Protein AF-A0A254TJ53-F1 (afdb_monomer)

Structure (mmCIF, N/CA/C/O backbone):
data_AF-A0A254TJ53-F1
#
_entry.id   AF-A0A254TJ53-F1
#
loop_
_atom_site.group_PDB
_atom_site.id
_atom_site.type_symbol
_atom_site.label_atom_id
_atom_site.label_alt_id
_atom_site.label_comp_id
_atom_site.label_asym_id
_atom_site.label_entity_id
_atom_site.label_seq_id
_atom_site.pdbx_PDB_ins_code
_atom_site.Cartn_x
_atom_site.Cartn_y
_atom_site.Cartn_z
_atom_site.occupancy
_atom_site.B_iso_or_equiv
_atom_site.auth_seq_id
_atom_site.auth_comp_id
_atom_site.auth_asym_id
_atom_site.auth_atom_id
_atom_site.pdbx_PDB_model_num
ATOM 1 N N . MET A 1 1 ? -28.689 12.570 9.966 1.00 56.94 1 MET A N 1
ATOM 2 C CA . MET A 1 1 ? -28.115 11.226 9.707 1.00 56.94 1 MET A CA 1
ATOM 3 C C . MET A 1 1 ? -26.583 11.237 9.602 1.00 56.94 1 MET A C 1
ATOM 5 O O . MET A 1 1 ? -25.967 10.244 9.959 1.00 56.94 1 MET A O 1
ATOM 9 N N . GLU A 1 2 ? -25.954 12.352 9.210 1.00 54.19 2 GLU A N 1
ATOM 10 C CA . GLU A 1 2 ? -24.495 12.470 8.998 1.00 54.19 2 GLU A CA 1
ATOM 11 C C . GLU A 1 2 ? -23.626 12.527 10.279 1.00 54.19 2 GLU A C 1
ATOM 13 O O . GLU A 1 2 ? -22.423 12.310 10.219 1.00 54.19 2 GLU A O 1
ATOM 18 N N . HIS A 1 3 ? -24.219 12.762 11.456 1.00 59.28 3 HIS A N 1
ATOM 19 C CA . HIS A 1 3 ? -23.491 12.925 12.730 1.00 59.28 3 HIS A CA 1
ATOM 20 C C . HIS A 1 3 ? -23.645 11.751 13.719 1.00 59.28 3 HIS A C 1
ATOM 22 O O . HIS A 1 3 ? -23.256 11.863 14.879 1.00 59.28 3 HIS A O 1
ATOM 28 N N . SER A 1 4 ? -24.198 10.607 13.297 1.00 76.31 4 SER A N 1
ATOM 29 C CA . SER A 1 4 ? -24.271 9.434 14.183 1.00 76.31 4 SER A CA 1
ATOM 30 C C . SER A 1 4 ? -22.874 8.817 14.385 1.00 76.31 4 SER A C 1
ATOM 32 O O . SER A 1 4 ? -22.154 8.633 13.398 1.00 76.31 4 SER A O 1
ATOM 34 N N . PRO A 1 5 ? -22.476 8.431 15.615 1.00 77.31 5 PRO A N 1
ATOM 35 C CA . PRO A 1 5 ? -21.193 7.766 15.872 1.00 77.31 5 PRO A CA 1
ATOM 36 C C . PRO A 1 5 ? -21.005 6.480 15.046 1.00 77.31 5 PRO A C 1
ATOM 38 O O . PRO A 1 5 ? -19.883 6.127 14.688 1.00 77.31 5 PRO A O 1
ATOM 41 N N . ALA A 1 6 ? -22.091 5.813 14.648 1.00 81.69 6 ALA A N 1
ATOM 42 C CA . ALA A 1 6 ? -22.025 4.672 13.736 1.00 81.69 6 ALA A CA 1
ATOM 43 C C . ALA A 1 6 ? -21.566 5.070 12.317 1.00 81.69 6 ALA A C 1
ATOM 45 O O . ALA A 1 6 ? -20.768 4.361 11.698 1.00 81.69 6 ALA A O 1
ATOM 46 N N . TYR A 1 7 ? -22.019 6.224 11.813 1.00 85.00 7 TYR A N 1
ATOM 47 C CA . TYR A 1 7 ? -21.654 6.732 10.488 1.00 85.00 7 TYR A CA 1
ATOM 48 C C . TYR A 1 7 ? -20.174 7.123 10.419 1.00 85.00 7 TYR A C 1
ATOM 50 O O . TYR A 1 7 ? -19.484 6.760 9.467 1.00 85.00 7 TYR A O 1
ATOM 58 N N . THR A 1 8 ? -19.640 7.785 11.450 1.00 83.44 8 THR A N 1
ATOM 59 C CA . THR A 1 8 ? -18.220 8.178 11.484 1.00 83.44 8 THR A CA 1
ATOM 60 C C . THR A 1 8 ? -17.289 6.963 11.538 1.00 83.44 8 THR A C 1
ATOM 62 O O . THR A 1 8 ? -16.261 6.936 10.854 1.00 83.44 8 THR A O 1
ATOM 65 N N . ILE A 1 9 ? -17.665 5.912 12.275 1.00 82.19 9 ILE A N 1
ATOM 66 C CA . ILE A 1 9 ? -16.930 4.638 12.310 1.00 82.19 9 ILE A CA 1
ATOM 67 C C . ILE A 1 9 ? -16.982 3.940 10.946 1.00 82.19 9 ILE A C 1
ATOM 69 O O . ILE A 1 9 ? -15.947 3.469 10.458 1.00 82.19 9 ILE A O 1
ATOM 73 N N . ALA A 1 10 ? -18.160 3.881 10.319 1.00 82.56 10 ALA A N 1
ATOM 74 C CA . ALA A 1 10 ? -18.329 3.292 8.993 1.00 82.56 10 ALA A CA 1
ATOM 75 C C . ALA A 1 10 ? -17.495 4.041 7.941 1.00 82.56 10 ALA A C 1
ATOM 77 O O . ALA A 1 10 ? -16.713 3.415 7.221 1.00 82.56 10 ALA A O 1
ATOM 78 N N . ARG A 1 11 ? -17.560 5.377 7.930 1.00 83.25 11 ARG A N 1
ATOM 79 C CA . ARG A 1 11 ? -16.778 6.247 7.042 1.00 83.25 11 ARG A CA 1
ATOM 80 C C . ARG A 1 11 ? -15.274 6.012 7.193 1.00 83.25 11 ARG A C 1
ATOM 82 O O . ARG A 1 11 ? -14.613 5.693 6.209 1.00 83.25 11 ARG A O 1
ATOM 89 N N . ARG A 1 12 ? -14.740 6.023 8.421 1.00 80.25 12 ARG A N 1
ATOM 90 C CA . ARG A 1 12 ? -13.311 5.744 8.684 1.00 80.25 12 ARG A CA 1
ATOM 91 C C . ARG A 1 12 ? -12.874 4.338 8.260 1.00 80.25 12 ARG A C 1
ATOM 93 O O . ARG A 1 12 ? -11.697 4.108 7.977 1.00 80.25 12 ARG A O 1
ATOM 100 N N . ARG A 1 13 ? -13.771 3.346 8.285 1.00 79.62 13 ARG A N 1
ATOM 101 C CA . ARG A 1 13 ? -13.475 1.995 7.771 1.00 79.62 13 ARG A CA 1
ATOM 102 C C . ARG A 1 13 ? -13.408 1.989 6.243 1.00 79.62 13 ARG A C 1
ATOM 104 O O . ARG A 1 13 ? -12.529 1.332 5.693 1.00 79.62 13 ARG A O 1
ATOM 111 N N . VAL A 1 14 ? -14.302 2.713 5.575 1.00 83.06 14 VAL A N 1
ATOM 112 C CA . VAL A 1 14 ? -14.332 2.825 4.110 1.00 83.06 14 VAL A CA 1
ATOM 113 C C . VAL A 1 14 ? -13.133 3.621 3.591 1.00 83.06 14 VAL A C 1
ATOM 115 O O . VAL A 1 14 ? -12.432 3.128 2.713 1.00 83.06 14 VAL A O 1
ATOM 118 N N . GLU A 1 15 ? -12.822 4.774 4.185 1.00 82.31 15 GLU A N 1
ATOM 119 C CA . GLU A 1 15 ? -11.669 5.609 3.807 1.00 82.31 15 GLU A CA 1
ATOM 120 C C . GLU A 1 15 ? -10.346 4.834 3.896 1.00 82.31 15 GLU A C 1
ATOM 122 O O . GLU A 1 15 ? -9.548 4.871 2.963 1.00 82.31 15 GLU A O 1
ATOM 127 N N . ARG A 1 16 ? -10.144 4.034 4.955 1.00 79.69 16 ARG A N 1
ATOM 128 C CA . ARG A 1 16 ? -8.958 3.164 5.076 1.00 79.69 16 ARG A CA 1
ATOM 129 C C . ARG A 1 16 ? -8.871 2.114 3.968 1.00 79.69 16 ARG A C 1
ATOM 131 O O . ARG A 1 16 ? -7.795 1.889 3.42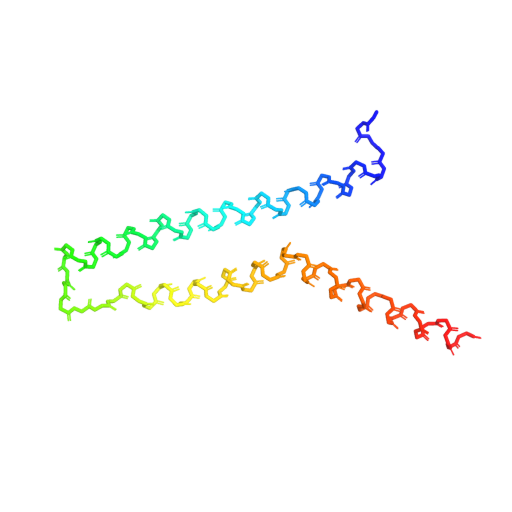0 1.00 79.69 16 ARG A O 1
ATOM 138 N N . LYS A 1 17 ? -9.997 1.488 3.609 1.00 79.25 17 LYS A N 1
ATOM 139 C CA . LYS A 1 17 ? -10.047 0.515 2.505 1.00 79.25 17 LYS A CA 1
ATOM 140 C C . LYS A 1 17 ? -9.755 1.172 1.155 1.00 79.25 17 LYS A C 1
ATOM 142 O O . LYS A 1 17 ? -9.044 0.587 0.343 1.00 79.25 17 LYS A O 1
ATOM 147 N N . ILE A 1 18 ? -10.293 2.368 0.914 1.00 82.31 18 ILE A N 1
ATOM 148 C CA . ILE A 1 18 ? -10.060 3.128 -0.321 1.00 82.31 18 ILE A CA 1
ATOM 149 C C . ILE A 1 18 ? -8.596 3.569 -0.406 1.00 82.31 18 ILE A C 1
ATOM 151 O O . ILE A 1 18 ? -7.962 3.332 -1.430 1.00 82.31 18 ILE A O 1
ATOM 155 N N . GLY A 1 19 ? -8.034 4.114 0.677 1.00 80.06 19 GLY A N 1
ATOM 156 C CA . GLY A 1 19 ? -6.627 4.518 0.735 1.00 80.06 19 GLY A CA 1
ATOM 157 C C . GLY A 1 19 ? -5.677 3.371 0.387 1.00 80.06 19 GLY A C 1
ATOM 158 O O . GLY A 1 19 ? -4.772 3.551 -0.427 1.00 80.06 19 GLY A O 1
ATOM 159 N N . PHE A 1 20 ? -5.936 2.166 0.906 1.00 82.00 20 PHE A N 1
ATOM 160 C CA . PHE A 1 20 ? -5.159 0.977 0.551 1.00 82.00 20 PHE A CA 1
ATOM 161 C C . PHE A 1 20 ? -5.311 0.570 -0.920 1.00 82.00 20 PHE A C 1
ATOM 163 O O . PHE A 1 20 ? -4.318 0.260 -1.573 1.00 82.00 20 PHE A O 1
ATOM 170 N N . ARG A 1 21 ? -6.534 0.599 -1.469 1.00 80.81 21 ARG A N 1
ATOM 171 C CA . ARG A 1 21 ? -6.769 0.290 -2.891 1.00 80.81 21 ARG A CA 1
ATOM 172 C C . ARG A 1 21 ? -6.019 1.245 -3.816 1.00 80.81 21 ARG A C 1
ATOM 174 O O . ARG A 1 21 ? -5.459 0.790 -4.806 1.00 80.81 21 ARG A O 1
ATOM 181 N N . ILE A 1 22 ? -5.977 2.534 -3.479 1.00 85.75 22 ILE A N 1
ATOM 182 C CA . ILE A 1 22 ? -5.208 3.532 -4.232 1.00 85.75 22 ILE A CA 1
ATOM 183 C C . ILE A 1 22 ? -3.713 3.206 -4.167 1.00 85.75 22 ILE A C 1
ATOM 185 O O . ILE A 1 22 ? -3.066 3.149 -5.207 1.00 85.75 22 ILE A O 1
ATOM 189 N N . HIS A 1 23 ? -3.174 2.917 -2.979 1.00 83.62 23 HIS A N 1
ATOM 190 C CA . HIS A 1 23 ? -1.763 2.537 -2.834 1.00 83.62 23 HIS A CA 1
ATOM 191 C C . HIS A 1 23 ? -1.416 1.278 -3.638 1.00 83.62 23 HIS A C 1
ATOM 193 O O . HIS A 1 23 ? -0.388 1.245 -4.309 1.00 83.62 23 HIS A O 1
ATOM 199 N N . LEU A 1 24 ? -2.287 0.265 -3.623 1.00 86.19 24 LEU A N 1
ATOM 200 C CA . LEU A 1 24 ? -2.115 -0.948 -4.421 1.00 86.19 24 LEU A CA 1
ATOM 201 C C . LEU A 1 24 ? -2.151 -0.650 -5.927 1.00 86.19 24 LEU A C 1
ATOM 203 O O . LE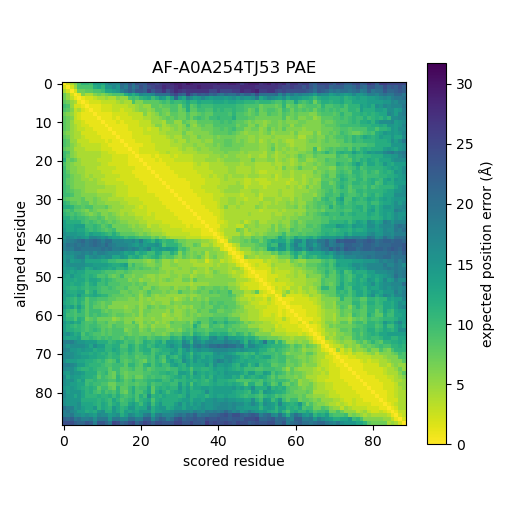U A 1 24 ? -1.312 -1.158 -6.666 1.00 86.19 24 LEU A O 1
ATOM 207 N N . ALA A 1 25 ? -3.086 0.186 -6.383 1.00 86.38 25 ALA A N 1
ATOM 208 C CA . ALA A 1 25 ? -3.185 0.575 -7.787 1.00 86.38 25 ALA A CA 1
ATOM 209 C C . ALA A 1 25 ? -1.935 1.336 -8.256 1.00 86.38 25 ALA A C 1
ATOM 211 O O . ALA A 1 25 ? -1.378 1.010 -9.302 1.00 86.38 25 ALA A O 1
ATOM 212 N N . VAL A 1 26 ? -1.452 2.293 -7.455 1.00 87.88 26 VAL A N 1
ATOM 213 C CA . VAL A 1 26 ? -0.209 3.030 -7.731 1.00 87.88 26 VAL A CA 1
ATOM 214 C C . VAL A 1 26 ? 0.985 2.079 -7.757 1.00 87.88 26 VAL A C 1
ATOM 216 O O . VAL A 1 26 ? 1.790 2.145 -8.681 1.00 87.88 26 VAL A O 1
ATOM 219 N N . TYR A 1 27 ? 1.079 1.151 -6.800 1.00 86.88 27 TYR A N 1
ATOM 220 C CA . TYR A 1 27 ? 2.141 0.148 -6.780 1.00 86.88 27 TYR A CA 1
ATOM 221 C C . TYR A 1 27 ? 2.139 -0.699 -8.057 1.00 86.88 27 TYR A C 1
ATOM 223 O O . TYR A 1 27 ? 3.180 -0.853 -8.689 1.00 86.88 27 TYR A O 1
ATOM 231 N N . LEU A 1 28 ? 0.985 -1.214 -8.484 1.00 87.25 28 LEU A N 1
ATOM 232 C CA . LEU A 1 28 ? 0.895 -2.000 -9.716 1.00 87.25 28 LEU A CA 1
ATOM 233 C C . LEU A 1 28 ? 1.262 -1.170 -10.952 1.00 87.25 28 LEU A C 1
ATOM 235 O O . LEU A 1 28 ? 2.020 -1.652 -11.794 1.00 87.25 28 LEU A O 1
ATOM 239 N N . ALA A 1 29 ? 0.787 0.074 -11.046 1.00 89.31 29 ALA A N 1
ATOM 240 C CA . ALA A 1 29 ? 1.091 0.960 -12.168 1.00 89.31 29 ALA A CA 1
ATOM 241 C C . ALA A 1 29 ? 2.596 1.267 -12.267 1.00 89.31 29 ALA A C 1
ATOM 243 O O . ALA A 1 29 ? 3.196 1.103 -13.330 1.00 89.31 29 ALA A O 1
ATOM 244 N N . VAL A 1 30 ? 3.225 1.641 -11.148 1.00 87.19 30 VAL A N 1
ATOM 245 C CA . VAL A 1 30 ? 4.657 1.974 -11.092 1.00 87.19 30 VAL A CA 1
ATOM 246 C C . VAL A 1 30 ? 5.524 0.749 -11.376 1.00 87.19 30 VAL A C 1
ATOM 248 O O . VAL A 1 30 ? 6.453 0.843 -12.173 1.00 87.19 30 VAL A O 1
ATOM 251 N N . ASN A 1 31 ? 5.218 -0.411 -10.786 1.00 86.19 31 ASN A N 1
ATOM 252 C CA . ASN A 1 31 ? 6.007 -1.624 -11.021 1.00 86.19 31 ASN A CA 1
ATOM 253 C C . ASN A 1 31 ? 5.851 -2.154 -12.446 1.00 86.19 31 ASN A C 1
ATOM 255 O O . ASN A 1 31 ? 6.839 -2.580 -13.036 1.00 86.19 31 ASN A O 1
ATOM 259 N N . THR A 1 32 ? 4.655 -2.059 -13.035 1.00 86.75 32 THR A N 1
ATOM 260 C CA . THR A 1 32 ? 4.462 -2.383 -14.458 1.00 86.75 32 THR A CA 1
ATOM 261 C C . THR A 1 32 ? 5.316 -1.463 -15.333 1.00 86.75 32 THR A C 1
ATOM 263 O O . THR A 1 32 ? 6.025 -1.944 -16.214 1.00 86.75 32 THR A O 1
ATOM 266 N N . GLY A 1 33 ? 5.331 -0.156 -15.044 1.00 87.94 33 GLY A N 1
ATOM 267 C CA . GLY A 1 33 ? 6.199 0.805 -15.728 1.00 87.94 33 GLY A CA 1
ATOM 268 C C . GLY A 1 33 ? 7.690 0.487 -15.571 1.00 87.94 33 GLY A C 1
ATOM 269 O O . GLY A 1 33 ? 8.418 0.466 -16.558 1.00 87.94 33 GLY A O 1
ATOM 270 N N . LEU A 1 34 ? 8.147 0.171 -14.357 1.00 87.06 34 LEU A N 1
ATOM 271 C CA . LEU A 1 34 ? 9.540 -0.204 -14.078 1.00 87.06 34 LEU A CA 1
ATOM 272 C C . LEU A 1 34 ? 9.963 -1.476 -14.818 1.00 87.06 34 LEU A C 1
ATOM 274 O O . LEU A 1 34 ? 11.055 -1.518 -15.381 1.00 87.06 34 LEU A O 1
ATOM 278 N N . VAL A 1 35 ? 9.104 -2.498 -14.851 1.00 86.06 35 VAL A N 1
ATOM 279 C CA . VAL A 1 35 ? 9.361 -3.739 -15.596 1.00 86.06 35 VAL A CA 1
ATOM 280 C C . VAL A 1 35 ? 9.446 -3.460 -17.097 1.00 86.06 35 VAL A C 1
ATOM 282 O O . VAL A 1 35 ? 10.367 -3.955 -17.748 1.00 86.06 35 VAL A O 1
ATOM 285 N N . LEU A 1 36 ? 8.554 -2.624 -17.637 1.00 88.25 36 LEU A N 1
ATOM 286 C CA . LEU A 1 36 ? 8.606 -2.205 -19.040 1.00 88.25 36 LEU A CA 1
ATOM 287 C C . LEU A 1 36 ? 9.905 -1.454 -19.355 1.00 88.25 36 LEU A C 1
ATOM 289 O O . LEU A 1 36 ? 10.574 -1.785 -20.329 1.00 88.25 36 LEU A O 1
ATOM 293 N N . VAL A 1 37 ? 10.315 -0.501 -18.513 1.00 87.56 37 VAL A N 1
ATOM 294 C CA . VAL A 1 37 ? 11.584 0.227 -18.685 1.00 87.56 37 VAL A CA 1
ATOM 295 C C . VAL A 1 37 ? 12.775 -0.729 -18.611 1.00 87.56 37 VAL A C 1
ATOM 297 O O . VAL A 1 37 ? 13.683 -0.647 -19.434 1.00 87.56 37 VAL A O 1
ATOM 300 N N . ASN A 1 38 ? 12.772 -1.675 -17.672 1.00 86.62 38 ASN A N 1
ATOM 301 C CA . ASN A 1 38 ? 13.828 -2.676 -17.560 1.00 86.62 38 ASN A CA 1
ATOM 302 C C . ASN A 1 38 ? 13.941 -3.520 -18.838 1.00 86.62 38 ASN A C 1
ATOM 304 O O . ASN A 1 38 ? 15.046 -3.745 -1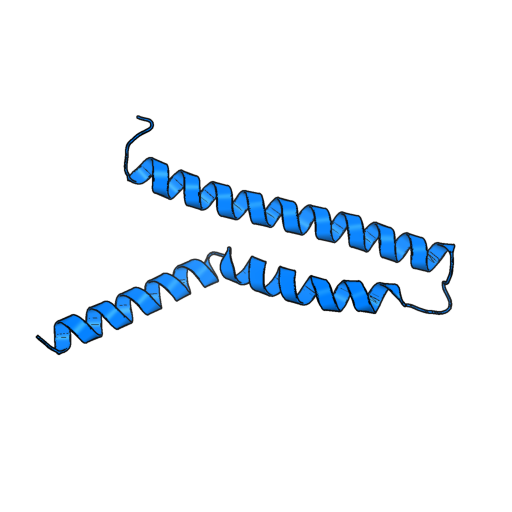9.326 1.00 86.62 38 ASN A O 1
ATOM 308 N N . PHE A 1 39 ? 12.808 -3.951 -19.396 1.00 83.31 39 PHE A N 1
ATOM 309 C CA . PHE A 1 39 ? 12.775 -4.742 -20.624 1.00 83.31 39 PHE A CA 1
ATOM 310 C C . PHE A 1 39 ? 13.223 -3.939 -21.855 1.00 83.31 39 PHE A C 1
ATOM 312 O O . PHE A 1 39 ? 13.960 -4.460 -22.687 1.00 83.31 39 PHE A O 1
ATOM 319 N N . LEU A 1 40 ? 12.820 -2.668 -21.951 1.00 84.94 40 LEU A N 1
ATOM 320 C CA . LEU A 1 40 ? 13.114 -1.807 -23.101 1.00 84.94 40 LEU A CA 1
ATOM 321 C C . LEU A 1 40 ? 14.552 -1.273 -23.114 1.00 84.94 40 LEU A C 1
ATOM 323 O O . LEU A 1 40 ? 15.151 -1.175 -24.180 1.00 84.94 40 LEU A O 1
ATOM 327 N N . PHE A 1 41 ? 15.108 -0.915 -21.954 1.00 82.50 41 PHE A N 1
ATOM 328 C CA . PHE A 1 41 ? 16.390 -0.205 -21.881 1.00 82.50 41 PHE A CA 1
ATOM 329 C C . PHE A 1 41 ? 17.548 -1.063 -21.381 1.00 82.50 41 PHE A C 1
ATOM 331 O O . PHE A 1 41 ? 18.704 -0.764 -21.679 1.00 82.50 41 PHE A O 1
ATOM 338 N N . THR A 1 42 ? 17.301 -2.084 -20.556 1.00 77.75 42 THR A N 1
ATOM 339 C CA . THR A 1 42 ? 18.399 -2.830 -19.918 1.00 77.75 42 THR A CA 1
ATOM 340 C C . THR A 1 42 ? 18.015 -4.278 -19.588 1.00 77.75 42 THR A C 1
ATOM 342 O O . THR A 1 42 ? 18.096 -4.692 -18.430 1.00 77.75 42 THR A O 1
ATOM 345 N N . PRO A 1 43 ? 17.644 -5.103 -20.587 1.00 74.69 43 PRO A N 1
ATOM 346 C CA . PRO A 1 43 ? 17.149 -6.460 -20.341 1.00 74.69 43 PRO A CA 1
ATOM 347 C C . PRO A 1 43 ? 18.181 -7.372 -19.656 1.00 74.69 43 PRO A C 1
ATOM 349 O O . PRO A 1 43 ? 17.808 -8.291 -18.934 1.00 74.69 43 PRO A O 1
ATOM 352 N N . ALA A 1 44 ? 19.480 -7.091 -19.813 1.00 76.31 44 ALA A N 1
ATOM 353 C CA . ALA A 1 44 ? 20.564 -7.855 -19.192 1.00 76.31 44 ALA A CA 1
ATOM 354 C C . ALA A 1 44 ? 20.714 -7.633 -17.671 1.00 76.31 44 ALA A C 1
ATOM 356 O O . ALA A 1 44 ? 21.420 -8.394 -17.010 1.00 76.31 44 ALA A O 1
ATOM 357 N N . ARG A 1 45 ? 20.087 -6.597 -17.093 1.00 74.81 45 ARG A N 1
ATOM 358 C CA . ARG A 1 45 ? 20.185 -6.282 -15.660 1.00 74.81 45 ARG A CA 1
ATOM 359 C C . ARG A 1 45 ? 18.800 -6.002 -15.092 1.00 74.81 45 ARG A C 1
ATOM 361 O O . ARG A 1 45 ? 18.197 -4.994 -15.425 1.00 74.81 45 ARG A O 1
ATOM 368 N N . ILE A 1 46 ? 18.335 -6.852 -14.179 1.00 78.62 46 ILE A N 1
ATOM 369 C CA . ILE A 1 46 ? 17.010 -6.749 -13.544 1.00 78.62 46 ILE A CA 1
ATOM 370 C C . ILE A 1 46 ? 17.054 -5.755 -12.373 1.00 78.62 46 ILE A C 1
ATOM 372 O O . ILE A 1 46 ? 16.930 -6.119 -11.204 1.00 78.62 46 ILE A O 1
ATOM 376 N N . TRP A 1 47 ? 17.285 -4.478 -12.663 1.00 81.38 47 TRP A N 1
ATOM 377 C CA . TRP A 1 47 ? 17.378 -3.452 -11.622 1.00 81.38 47 TRP A CA 1
ATOM 378 C C . TRP A 1 47 ? 16.006 -3.094 -11.034 1.00 81.38 47 TRP A C 1
ATOM 380 O O . TRP A 1 47 ? 15.936 -2.720 -9.866 1.00 81.38 47 TRP A O 1
ATOM 390 N N . ALA A 1 48 ? 14.920 -3.284 -11.797 1.00 82.12 48 ALA A N 1
ATOM 391 C CA . ALA A 1 48 ? 13.540 -3.043 -11.359 1.00 82.12 48 ALA A CA 1
ATOM 392 C C . ALA A 1 48 ? 13.102 -3.904 -10.153 1.00 82.12 48 ALA A C 1
ATOM 394 O O . ALA A 1 48 ? 12.162 -3.546 -9.443 1.00 82.12 48 ALA A O 1
ATOM 395 N N . PHE A 1 49 ? 13.803 -5.006 -9.875 1.00 79.69 49 PHE A N 1
ATOM 396 C CA . PHE A 1 49 ? 13.505 -5.896 -8.751 1.00 79.69 49 PHE A CA 1
ATOM 397 C C . PHE A 1 49 ? 13.748 -5.247 -7.377 1.00 79.69 49 PHE A C 1
ATOM 399 O O . PHE A 1 49 ? 12.992 -5.472 -6.432 1.00 79.69 49 PHE A O 1
ATOM 406 N N . TRP A 1 50 ? 14.772 -4.398 -7.262 1.00 81.88 50 TRP A N 1
ATOM 407 C CA . TRP A 1 50 ? 15.114 -3.714 -6.012 1.00 81.88 50 TRP A CA 1
ATOM 408 C C . TRP A 1 50 ? 14.023 -2.743 -5.524 1.00 81.88 50 TRP A C 1
ATOM 410 O O . TRP A 1 50 ? 13.598 -2.875 -4.373 1.00 81.88 50 TRP A O 1
ATOM 420 N N . PRO A 1 51 ? 13.511 -1.809 -6.352 1.00 79.81 51 PRO A N 1
ATOM 421 C CA . PRO A 1 51 ? 12.380 -0.970 -5.963 1.00 79.81 51 PRO A CA 1
ATOM 422 C C . PRO A 1 51 ? 11.092 -1.782 -5.748 1.00 79.81 51 PRO A C 1
ATOM 424 O O . PRO A 1 51 ? 10.365 -1.489 -4.797 1.00 79.81 51 PRO A O 1
ATOM 427 N N . MET A 1 52 ? 10.851 -2.845 -6.535 1.00 80.94 52 MET A N 1
ATOM 428 C CA . MET A 1 52 ? 9.732 -3.777 -6.312 1.00 80.94 52 MET A CA 1
ATOM 429 C C . MET A 1 52 ? 9.744 -4.363 -4.898 1.00 80.94 52 MET A C 1
ATOM 431 O O . MET A 1 52 ? 8.716 -4.320 -4.217 1.00 80.94 52 MET A O 1
ATOM 435 N N . LEU A 1 53 ? 10.890 -4.888 -4.452 1.00 83.69 53 LEU A N 1
ATOM 436 C CA . LEU A 1 53 ? 11.038 -5.478 -3.121 1.00 83.69 53 LEU A CA 1
ATOM 437 C C . LEU A 1 53 ? 10.963 -4.430 -2.013 1.00 83.69 53 LEU A C 1
ATOM 439 O O . LEU A 1 53 ? 10.192 -4.602 -1.070 1.00 83.69 53 LEU A O 1
ATOM 443 N N . GLY A 1 54 ? 11.721 -3.336 -2.127 1.00 84.00 54 GLY A N 1
ATOM 444 C CA . GLY A 1 54 ? 11.776 -2.310 -1.084 1.00 84.00 54 GLY A CA 1
ATOM 445 C C . GLY A 1 54 ? 10.402 -1.705 -0.794 1.00 84.00 54 GLY A C 1
ATOM 446 O O . GLY A 1 54 ? 9.979 -1.621 0.358 1.00 84.00 54 GLY A O 1
ATOM 447 N N . TRP A 1 55 ? 9.660 -1.345 -1.843 1.00 81.50 55 TRP A N 1
ATOM 448 C CA . TRP A 1 55 ? 8.339 -0.733 -1.695 1.00 81.50 55 TRP A CA 1
ATOM 449 C C . TRP A 1 55 ? 7.229 -1.776 -1.505 1.00 81.50 55 TRP A C 1
ATOM 451 O O . TRP A 1 55 ? 6.232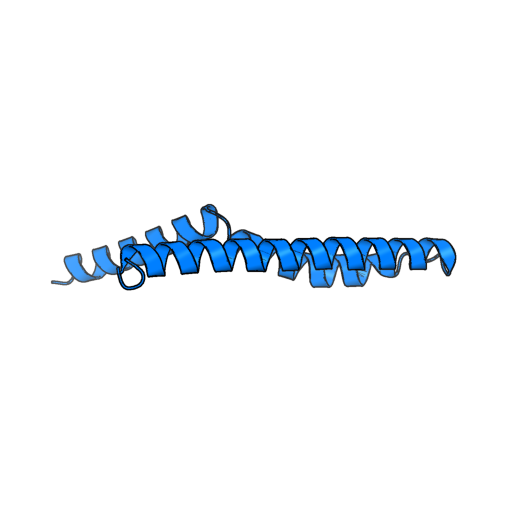 -1.503 -0.835 1.00 81.50 55 TRP A O 1
ATOM 461 N N . GLY A 1 56 ? 7.409 -2.990 -2.036 1.00 82.81 56 GLY A N 1
ATOM 462 C CA . GLY A 1 56 ? 6.452 -4.091 -1.899 1.00 82.81 56 GLY A CA 1
ATOM 463 C C . GLY A 1 56 ? 6.303 -4.572 -0.460 1.00 82.81 56 GLY A C 1
ATOM 464 O O . GLY A 1 56 ? 5.189 -4.859 -0.022 1.00 82.81 56 GLY A O 1
ATOM 465 N N . ILE A 1 57 ? 7.396 -4.576 0.308 1.00 85.00 57 ILE A N 1
ATOM 466 C CA . ILE A 1 57 ? 7.368 -4.908 1.739 1.00 85.00 57 ILE A CA 1
ATOM 467 C C . ILE A 1 57 ? 6.516 -3.889 2.510 1.00 85.00 57 ILE A C 1
ATOM 469 O O . ILE A 1 57 ? 5.631 -4.277 3.273 1.00 85.00 57 ILE A O 1
ATOM 473 N N . GLY A 1 58 ? 6.715 -2.589 2.270 1.00 81.44 58 GLY A N 1
ATOM 474 C CA . GLY A 1 58 ? 5.912 -1.534 2.901 1.00 81.44 58 GLY A CA 1
ATOM 475 C C . GLY A 1 58 ? 4.419 -1.655 2.578 1.00 81.44 58 GLY A C 1
ATOM 476 O O . GLY A 1 58 ? 3.577 -1.543 3.472 1.00 81.44 58 GLY A O 1
ATOM 477 N N . LEU A 1 59 ? 4.083 -1.967 1.322 1.00 81.94 59 LEU A N 1
ATOM 478 C CA . LEU A 1 59 ? 2.702 -2.198 0.895 1.00 81.94 59 LEU A CA 1
ATOM 479 C C . LEU A 1 59 ? 2.083 -3.436 1.562 1.00 81.94 59 LEU A C 1
ATOM 481 O O . LEU A 1 59 ? 0.924 -3.383 1.976 1.00 81.94 59 LEU A O 1
ATOM 485 N N . LEU A 1 60 ? 2.842 -4.528 1.701 1.00 82.94 60 LEU A N 1
ATOM 486 C CA . LEU A 1 60 ? 2.407 -5.739 2.402 1.00 82.94 60 LEU A CA 1
ATOM 487 C C . LEU A 1 60 ? 2.038 -5.439 3.857 1.00 82.94 60 LEU A C 1
ATOM 489 O O . LEU A 1 60 ? 0.940 -5.790 4.294 1.00 82.94 60 LEU A O 1
ATOM 493 N N . PHE A 1 61 ? 2.898 -4.726 4.589 1.00 80.94 61 PHE A N 1
ATOM 494 C CA . PHE A 1 61 ? 2.600 -4.314 5.964 1.00 80.94 61 PHE A CA 1
ATOM 495 C C . PHE A 1 61 ? 1.379 -3.389 6.041 1.00 80.94 61 PHE A C 1
ATOM 497 O O . PHE A 1 61 ? 0.528 -3.560 6.918 1.00 80.94 61 PHE A O 1
ATOM 504 N N . HIS A 1 62 ? 1.232 -2.459 5.094 1.00 79.00 62 HIS A N 1
ATOM 505 C CA . HIS A 1 62 ? 0.064 -1.580 5.035 1.00 79.00 62 HIS A CA 1
ATOM 506 C C . HIS A 1 62 ? -1.232 -2.358 4.745 1.00 79.00 62 HIS A C 1
ATOM 508 O O . HIS A 1 62 ? -2.274 -2.104 5.352 1.00 79.00 62 HIS A O 1
ATOM 514 N N . GLY A 1 63 ? -1.163 -3.359 3.864 1.00 78.12 63 GLY A N 1
ATOM 515 C CA . GLY A 1 63 ? -2.277 -4.247 3.546 1.00 78.12 63 GLY A CA 1
ATOM 516 C C . GLY A 1 63 ? -2.697 -5.115 4.721 1.00 78.12 63 GLY A C 1
ATOM 517 O O . GLY A 1 63 ? -3.891 -5.226 4.998 1.00 78.12 63 GLY A O 1
ATOM 518 N N . LEU A 1 64 ? -1.741 -5.662 5.472 1.00 77.44 64 LEU A N 1
ATOM 519 C CA . LEU A 1 64 ? -2.024 -6.400 6.704 1.00 77.44 64 LEU A CA 1
ATOM 520 C C . LEU A 1 64 ? -2.693 -5.509 7.760 1.00 77.44 64 LEU A C 1
ATOM 522 O O . LEU A 1 64 ? -3.654 -5.943 8.399 1.00 77.44 64 LEU A O 1
ATOM 526 N N . ALA A 1 65 ? -2.257 -4.252 7.890 1.00 70.62 65 ALA A N 1
ATOM 527 C CA . ALA A 1 65 ? -2.840 -3.285 8.821 1.00 70.62 65 ALA A CA 1
ATOM 528 C C . ALA A 1 65 ? -4.282 -2.876 8.455 1.00 70.62 65 ALA A C 1
ATOM 530 O O . ALA A 1 65 ? -5.108 -2.642 9.341 1.00 70.62 65 ALA A O 1
ATOM 531 N N . VAL A 1 66 ? -4.600 -2.790 7.159 1.00 74.56 66 VAL A N 1
ATOM 532 C CA . VAL A 1 66 ? -5.941 -2.427 6.660 1.00 74.56 66 VAL A CA 1
ATOM 533 C C . VAL A 1 66 ? -6.872 -3.644 6.544 1.00 74.56 66 VAL A C 1
ATOM 535 O O . VAL A 1 66 ? -8.098 -3.493 6.565 1.00 74.56 66 VAL A O 1
ATOM 538 N N . SER A 1 67 ? -6.317 -4.853 6.448 1.00 75.75 67 SER A N 1
ATOM 539 C CA . SER A 1 67 ? -7.068 -6.105 6.352 1.00 75.75 67 SER A CA 1
ATOM 540 C C . SER A 1 67 ? -7.870 -6.415 7.623 1.00 75.75 67 SER A C 1
ATOM 542 O O . SER A 1 67 ? -7.576 -5.944 8.724 1.00 75.75 67 SER A O 1
ATOM 544 N N . GLN A 1 68 ? -8.887 -7.269 7.467 1.00 63.12 68 GLN A N 1
ATOM 545 C CA . GLN A 1 68 ? -9.702 -7.811 8.563 1.00 63.12 68 GLN A CA 1
ATOM 546 C C . GLN A 1 68 ? -8.831 -8.416 9.676 1.00 63.12 68 GLN A C 1
ATOM 548 O O . GLN A 1 68 ? -9.158 -8.277 10.851 1.00 63.12 68 GLN A O 1
ATOM 553 N N . HIS A 1 69 ? -7.690 -9.009 9.311 1.00 65.81 69 HIS A N 1
ATOM 554 C CA . HIS A 1 69 ? -6.733 -9.583 10.253 1.00 65.81 69 HIS A CA 1
ATOM 555 C C . HIS A 1 69 ? -6.096 -8.523 11.162 1.00 65.81 69 HIS A C 1
ATOM 557 O O . HIS A 1 69 ? -6.098 -8.705 12.375 1.00 65.81 69 HIS A O 1
ATOM 563 N N . GLY A 1 70 ? -5.639 -7.384 10.625 1.00 66.88 70 GLY A N 1
ATOM 564 C CA . GLY A 1 70 ? -5.105 -6.283 11.438 1.00 66.88 70 GLY A CA 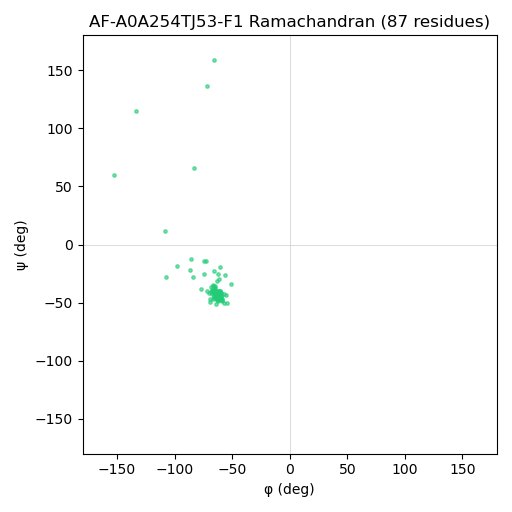1
ATOM 565 C C . GLY A 1 70 ? -6.167 -5.648 12.341 1.00 66.88 70 GLY A C 1
ATOM 566 O O . GLY A 1 70 ? -5.904 -5.336 13.504 1.00 66.88 70 GLY A O 1
ATOM 567 N N . ALA A 1 71 ? -7.401 -5.521 11.845 1.00 68.38 71 ALA A N 1
ATOM 568 C CA . ALA A 1 71 ? -8.518 -5.019 12.641 1.00 68.38 71 ALA A CA 1
ATOM 569 C C . ALA A 1 71 ? -8.896 -5.967 13.797 1.00 68.38 71 ALA A C 1
ATOM 571 O O . ALA A 1 71 ? -9.116 -5.499 14.916 1.00 68.38 71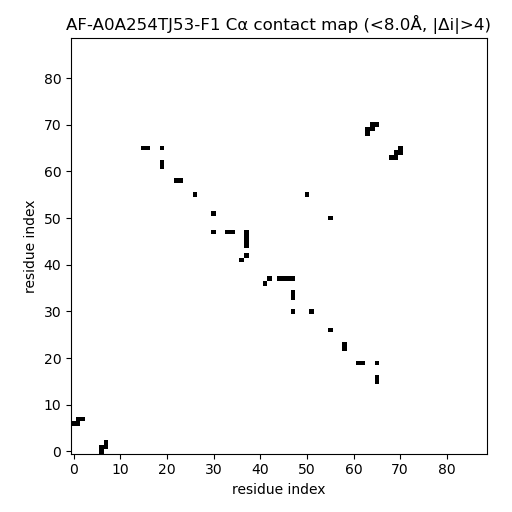 ALA A O 1
ATOM 572 N N . ALA A 1 72 ? -8.934 -7.278 13.545 1.00 71.25 72 ALA A N 1
ATOM 573 C CA . ALA A 1 72 ? -9.202 -8.300 14.555 1.00 71.25 72 ALA A CA 1
ATOM 574 C C . ALA A 1 72 ? -8.070 -8.395 15.589 1.00 71.25 72 ALA A C 1
ATOM 576 O O . ALA A 1 72 ? -8.331 -8.509 16.784 1.00 71.25 72 ALA A O 1
ATOM 577 N N . TRP A 1 73 ? -6.813 -8.282 15.152 1.00 73.44 73 TRP A N 1
ATOM 578 C CA . TRP A 1 73 ? -5.655 -8.291 16.046 1.00 73.44 73 TRP A CA 1
ATOM 579 C C . TRP A 1 73 ? -5.657 -7.083 16.990 1.00 73.44 73 TRP A C 1
ATOM 581 O O . TRP A 1 73 ? -5.481 -7.229 18.198 1.00 73.44 73 TRP A O 1
ATOM 591 N N . LYS A 1 74 ? -5.979 -5.893 16.461 1.00 77.81 74 LYS A N 1
ATOM 592 C CA . LYS A 1 74 ? -6.147 -4.680 17.270 1.00 77.81 74 LYS A CA 1
ATOM 593 C C . LYS A 1 74 ? -7.279 -4.817 18.294 1.00 77.81 74 LYS A C 1
ATOM 595 O O . LYS A 1 74 ? -7.116 -4.380 19.426 1.00 77.81 74 LYS A O 1
ATOM 600 N N . GLN A 1 75 ? -8.411 -5.414 17.910 1.00 78.38 75 GLN A N 1
ATOM 601 C CA . GLN A 1 75 ? -9.523 -5.686 18.832 1.00 78.38 75 GLN A CA 1
ATOM 602 C C . GLN A 1 75 ? -9.093 -6.621 19.970 1.00 78.38 75 GLN A C 1
ATOM 604 O O . GLN A 1 75 ? -9.316 -6.286 21.127 1.00 78.38 75 GLN A O 1
ATOM 609 N N . ARG A 1 76 ? -8.382 -7.713 19.656 1.00 81.12 76 ARG A N 1
ATOM 610 C CA . ARG A 1 76 ? -7.854 -8.649 20.664 1.00 81.12 76 ARG A CA 1
ATOM 611 C C . ARG A 1 76 ? -6.880 -7.995 21.643 1.00 81.12 76 ARG A C 1
ATOM 613 O O . ARG A 1 76 ? -6.926 -8.289 22.830 1.00 81.12 76 ARG A O 1
ATOM 620 N N . MET A 1 77 ? -6.002 -7.106 21.170 1.00 83.38 77 MET A N 1
ATOM 621 C CA . MET A 1 77 ? -5.109 -6.357 22.065 1.00 83.38 77 MET A CA 1
ATOM 622 C C . MET A 1 77 ? -5.885 -5.460 23.031 1.00 83.38 77 MET A C 1
ATOM 624 O O . MET A 1 77 ? -5.566 -5.431 24.214 1.00 83.38 77 MET A O 1
ATOM 628 N N . ILE A 1 78 ? -6.905 -4.750 22.537 1.00 87.06 78 ILE A N 1
ATOM 629 C CA . ILE A 1 78 ? -7.748 -3.886 23.375 1.00 87.06 78 ILE A CA 1
ATOM 630 C C . ILE A 1 78 ? -8.488 -4.723 24.424 1.00 87.06 78 ILE A C 1
ATOM 632 O O . ILE A 1 78 ? -8.496 -4.364 25.595 1.00 87.06 78 ILE A O 1
ATOM 636 N N . GLU A 1 79 ? -9.066 -5.853 24.020 1.00 86.88 79 GLU A N 1
ATOM 637 C CA . GLU A 1 79 ? -9.776 -6.770 24.915 1.00 86.88 79 GLU A CA 1
ATOM 638 C C . GLU A 1 79 ? -8.852 -7.352 25.998 1.00 86.88 79 GLU A C 1
ATOM 640 O O . GLU A 1 79 ? -9.222 -7.403 27.169 1.00 86.88 79 GLU A O 1
ATOM 645 N N . ASN A 1 80 ? -7.612 -7.708 25.645 1.00 88.75 80 ASN 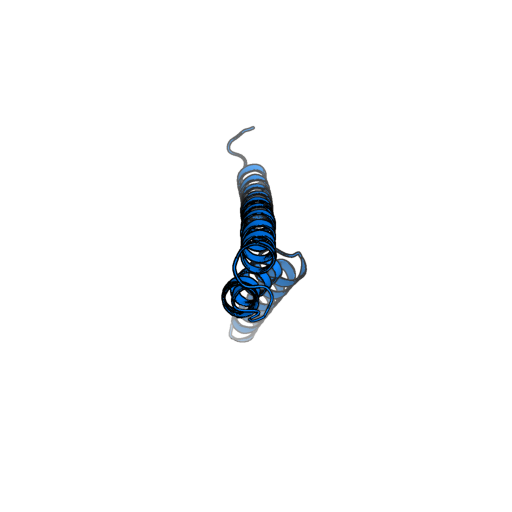A N 1
ATOM 646 C CA . ASN A 1 80 ? -6.614 -8.162 26.613 1.00 88.75 80 ASN A CA 1
ATOM 647 C C . ASN A 1 80 ? -6.236 -7.083 27.636 1.00 88.75 80 ASN A C 1
ATOM 649 O O . ASN A 1 80 ? -6.089 -7.405 28.813 1.00 88.75 80 ASN A O 1
ATOM 653 N N . GLU A 1 81 ? -6.067 -5.827 27.216 1.00 88.69 81 GLU A N 1
ATOM 654 C CA . GLU A 1 81 ? -5.760 -4.729 28.142 1.00 88.69 81 GLU A CA 1
ATOM 655 C C . GLU A 1 81 ? -6.948 -4.413 29.063 1.00 88.69 81 GLU A C 1
ATOM 657 O O . GLU A 1 81 ? -6.758 -4.272 30.269 1.00 88.69 81 GLU A O 1
ATOM 662 N N . LEU A 1 82 ? -8.182 -4.413 28.546 1.00 89.88 82 LEU A N 1
ATOM 663 C CA . LEU A 1 82 ? -9.388 -4.257 29.373 1.00 89.88 82 LEU A CA 1
ATOM 664 C C . LEU A 1 82 ? -9.508 -5.372 30.424 1.00 89.88 82 LEU A C 1
ATOM 666 O O . LEU A 1 82 ? -9.743 -5.089 31.598 1.00 89.88 82 LEU A O 1
ATOM 670 N N . ASN A 1 83 ? -9.260 -6.624 30.028 1.00 88.94 83 ASN A N 1
ATOM 671 C CA . ASN A 1 83 ? -9.277 -7.771 30.939 1.00 88.94 83 ASN A CA 1
ATOM 672 C C . ASN A 1 83 ? -8.203 -7.687 32.036 1.00 88.94 83 ASN A C 1
ATOM 674 O O . ASN 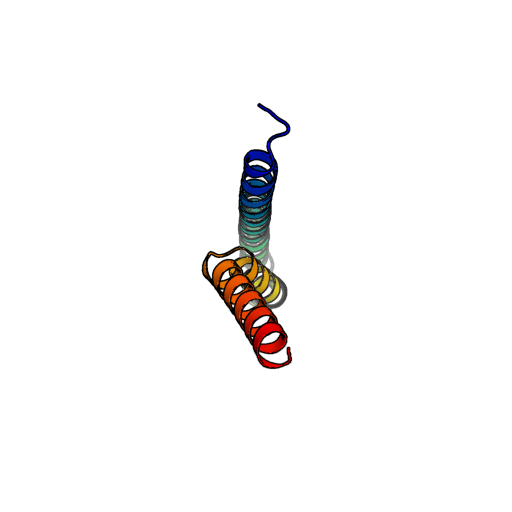A 1 83 ? -8.415 -8.201 33.134 1.00 88.94 83 ASN A O 1
ATOM 678 N N . LYS A 1 84 ? -7.043 -7.076 31.764 1.00 88.81 84 LYS A N 1
ATOM 679 C CA . LYS A 1 84 ? -6.012 -6.846 32.791 1.00 88.81 84 LYS A CA 1
ATOM 680 C C . LYS A 1 84 ? -6.451 -5.792 33.801 1.00 88.81 84 LYS A C 1
ATOM 682 O O . LYS A 1 84 ? -6.239 -5.993 34.994 1.00 88.81 84 LYS A O 1
ATOM 687 N N . LEU A 1 85 ? -7.074 -4.707 33.339 1.00 87.50 85 LEU A N 1
ATOM 688 C CA . LEU A 1 85 ? -7.570 -3.643 34.214 1.00 87.50 85 LEU A CA 1
ATOM 689 C C . LEU A 1 85 ? -8.671 -4.167 35.146 1.00 87.50 85 LEU A C 1
ATOM 691 O O . LEU A 1 85 ? -8.558 -3.999 36.353 1.00 87.50 85 LEU A O 1
ATOM 695 N N . GLN A 1 86 ? -9.643 -4.922 34.620 1.00 80.25 86 GLN A N 1
ATOM 696 C CA . GLN A 1 86 ? -10.721 -5.513 35.429 1.00 80.25 86 GLN A CA 1
ATOM 697 C C . GLN A 1 86 ? -10.262 -6.577 36.434 1.00 80.25 86 GLN A C 1
ATOM 699 O O . GLN A 1 86 ? -10.985 -6.863 37.376 1.00 80.25 86 GLN A O 1
ATOM 704 N N . LYS A 1 87 ? -9.107 -7.219 36.216 1.00 73.31 87 LYS A N 1
ATOM 705 C CA . LYS A 1 87 ? -8.528 -8.184 37.170 1.00 73.31 87 LYS A CA 1
ATOM 706 C C . LYS A 1 87 ? -7.679 -7.524 38.258 1.00 73.31 87 LYS A C 1
ATOM 708 O O . LYS A 1 87 ? -7.251 -8.218 39.175 1.00 73.31 87 LYS A O 1
ATOM 713 N N . THR A 1 88 ? -7.352 -6.245 38.085 1.00 71.75 88 THR A N 1
ATOM 714 C CA . THR A 1 88 ? -6.507 -5.475 39.008 1.00 71.75 88 THR A CA 1
ATOM 715 C C . THR A 1 88 ? -7.348 -4.628 39.974 1.00 71.75 88 THR A C 1
ATOM 717 O O . THR A 1 88 ? -6.831 -4.230 41.014 1.00 71.75 88 THR A O 1
ATOM 720 N N . GLU A 1 89 ? -8.624 -4.385 39.653 1.00 54.97 89 GLU A N 1
ATOM 721 C CA . GLU A 1 89 ? -9.658 -3.877 40.575 1.00 54.97 89 GLU A CA 1
ATOM 722 C C . GLU A 1 89 ? -10.327 -5.018 41.355 1.00 54.97 89 GLU A C 1
ATOM 724 O O . GLU A 1 89 ? -10.626 -4.804 42.552 1.00 54.97 89 GLU A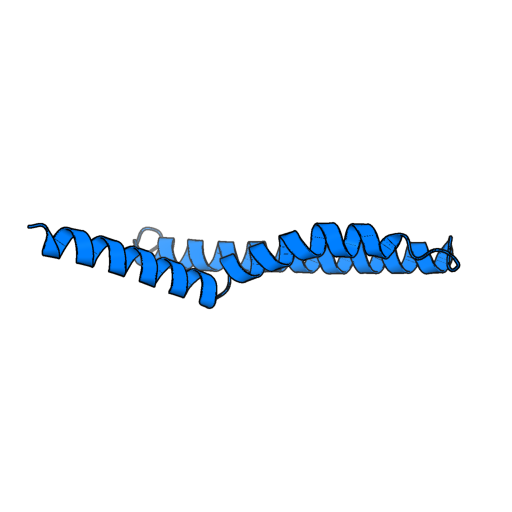 O 1
#

Foldseek 3Di:
DCPDPVNVVVVVLVVLVVVLVVLVVVLVVVLVVLVVCCVPPPVPDVPSVVCNVVVVVVSVVSCCCSDPNVVVVVVVVVVVVVVVVVVVD

Nearest PDB structures (foldseek):
  7ui9-assembly1_k  TM=4.022E-01  e=7.772E+00  Saccharomyces cerevisiae S288C

Mean predicted aligned error: 9.01 Å

InterPro domains:
  IPR025698 2TM domain [PF13239] (10-82)

Radius of gyration: 20.2 Å; Cα contacts (8 Å, |Δi|>4): 28; chains: 1; bounding box: 49×22×64 Å

Organism: NCBI:txid1968433

pLDDT: mean 80.26, std 7.6, range [54.19, 89.88]

Sequence (89 aa):
MEHSPAYTIARRRVERKIGFRIHLAVYLAVNTGLVLVNFLFTPARIWAFWPMLGWGIGLLFHGLAVSQHGAAWKQRMIENELNKLQKTE

Secondary structure (DSSP, 8-state):
-TT-HHHHHHHHHHHHHHHHHHHHHHHHHHHHHHHHHHHHH-TT--TTHHHHHHHHHHHHHHHHHHSHHHHHHHHHHHHHHHHHHHTT-

Solvent-accessible surface area (backbone atoms only — not comparable to full-atom values): 4986 Å² total; per-residue (Å²): 123,86,81,43,72,67,48,54,53,52,48,58,53,49,52,49,51,49,54,50,52,50,54,51,50,50,50,52,54,52,48,53,51,38,50,50,49,28,60,76,76,37,68,93,50,81,62,49,53,57,60,48,52,63,53,44,52,56,49,50,55,50,48,45,58,65,31,71,66,33,53,50,51,54,50,52,53,52,52,54,53,52,56,51,52,66,71,73,109